Protein AF-A0A6L5YV81-F1 (afdb_monomer_lite)

Structure (mmCIF, N/CA/C/O backbone):
data_AF-A0A6L5YV81-F1
#
_entry.id   AF-A0A6L5YV81-F1
#
loop_
_atom_site.group_PDB
_atom_site.id
_atom_site.type_symbol
_atom_site.label_atom_id
_atom_site.label_alt_id
_atom_site.label_comp_id
_atom_site.label_asym_id
_atom_site.label_entity_id
_atom_site.label_seq_id
_atom_site.pdbx_PDB_ins_code
_atom_site.Cartn_x
_atom_site.Cartn_y
_atom_site.Cartn_z
_atom_site.occupancy
_atom_site.B_iso_or_equiv
_atom_site.auth_seq_id
_atom_site.auth_comp_id
_atom_site.auth_asym_id
_atom_site.auth_atom_id
_atom_site.pdbx_PDB_model_num
ATOM 1 N N . MET A 1 1 ? 12.121 5.161 8.093 1.00 67.94 1 MET A N 1
ATOM 2 C CA . MET A 1 1 ? 10.678 5.280 8.401 1.00 67.94 1 MET A CA 1
ATOM 3 C C . MET A 1 1 ? 10.202 6.575 7.768 1.00 67.94 1 MET A C 1
ATOM 5 O O . MET A 1 1 ? 10.997 7.504 7.757 1.00 67.94 1 MET A O 1
ATOM 9 N N . ALA A 1 2 ? 8.997 6.618 7.198 1.00 80.88 2 ALA A N 1
ATOM 10 C CA . ALA A 1 2 ? 8.456 7.847 6.614 1.00 80.88 2 ALA A CA 1
ATOM 11 C C . ALA A 1 2 ? 8.183 8.908 7.692 1.00 80.88 2 ALA A C 1
ATOM 13 O O . ALA A 1 2 ? 7.936 8.554 8.849 1.00 80.88 2 ALA A O 1
ATOM 14 N N . SER A 1 3 ? 8.240 10.186 7.317 1.00 85.50 3 SER A N 1
ATOM 15 C CA . SER A 1 3 ? 7.895 11.289 8.218 1.00 85.50 3 SER A CA 1
ATOM 16 C C . SER A 1 3 ? 6.374 11.407 8.399 1.00 85.50 3 SER A C 1
ATOM 18 O O . SER A 1 3 ? 5.606 10.906 7.573 1.00 85.50 3 SER A O 1
ATOM 20 N N . LEU A 1 4 ? 5.921 12.083 9.463 1.00 86.19 4 LEU A N 1
ATOM 21 C CA . LEU A 1 4 ? 4.494 12.375 9.652 1.00 86.19 4 LEU A CA 1
ATOM 22 C C . LEU A 1 4 ? 3.941 13.218 8.493 1.00 86.19 4 LEU A C 1
ATOM 24 O O . LEU A 1 4 ? 2.851 12.932 8.004 1.00 86.19 4 LEU A O 1
ATOM 28 N N . ASP A 1 5 ? 4.714 14.192 8.012 1.00 89.31 5 ASP A N 1
ATOM 29 C CA . ASP A 1 5 ? 4.323 15.058 6.897 1.00 89.31 5 ASP A CA 1
ATOM 30 C C . ASP A 1 5 ? 4.177 14.272 5.589 1.00 89.31 5 ASP A C 1
ATOM 32 O O . ASP A 1 5 ? 3.219 14.480 4.840 1.00 89.31 5 ASP A O 1
ATOM 36 N N . THR A 1 6 ? 5.072 13.312 5.336 1.00 88.06 6 THR A N 1
ATOM 37 C CA . THR A 1 6 ? 4.969 12.402 4.187 1.00 88.06 6 THR A CA 1
ATOM 38 C C . THR A 1 6 ? 3.709 11.538 4.312 1.00 88.06 6 THR A C 1
ATOM 40 O O . THR A 1 6 ? 2.926 11.443 3.365 1.00 88.06 6 THR A O 1
ATOM 43 N N . CYS A 1 7 ? 3.460 10.949 5.487 1.00 87.44 7 CYS A N 1
ATOM 44 C CA . CYS A 1 7 ? 2.250 10.162 5.744 1.00 87.44 7 CYS A CA 1
ATOM 45 C C . CYS A 1 7 ? 0.971 10.985 5.518 1.00 87.44 7 CYS A C 1
ATOM 47 O O . CYS A 1 7 ? 0.055 10.517 4.841 1.00 87.44 7 CYS A O 1
ATOM 49 N N . GLU A 1 8 ? 0.915 12.218 6.026 1.00 90.44 8 GLU A N 1
ATOM 50 C CA . GLU A 1 8 ? -0.224 13.122 5.840 1.00 90.44 8 GLU A CA 1
ATOM 51 C C . GLU A 1 8 ? -0.414 13.533 4.376 1.00 90.44 8 GLU A C 1
ATOM 53 O O . GLU A 1 8 ? -1.544 13.567 3.885 1.00 90.44 8 GLU A O 1
ATOM 58 N N . SER A 1 9 ? 0.673 13.808 3.657 1.00 90.38 9 SER A N 1
ATOM 59 C CA . SER A 1 9 ? 0.625 14.196 2.242 1.00 90.38 9 SER A CA 1
ATOM 60 C C . SER A 1 9 ? 0.049 13.078 1.375 1.00 90.38 9 SER A C 1
ATOM 62 O O . SER A 1 9 ? -0.852 13.308 0.566 1.00 90.38 9 SER A O 1
ATOM 64 N N . ILE A 1 10 ? 0.496 11.843 1.600 1.00 90.62 10 ILE A N 1
ATOM 65 C CA . ILE A 1 10 ? -0.006 10.672 0.879 1.00 90.62 10 ILE A CA 1
ATOM 66 C C . ILE A 1 10 ? -1.448 10.351 1.280 1.00 90.62 10 ILE A C 1
ATOM 68 O O . ILE A 1 10 ? -2.271 10.080 0.403 1.00 90.62 10 ILE A O 1
ATOM 72 N N . ARG A 1 11 ? -1.790 10.432 2.575 1.00 92.06 11 ARG A N 1
ATOM 73 C CA . ARG A 1 11 ? -3.165 10.234 3.066 1.00 92.06 11 ARG A CA 1
ATOM 74 C C . ARG A 1 11 ? -4.150 11.200 2.407 1.00 92.06 11 ARG A C 1
ATOM 76 O O . ARG A 1 11 ? -5.251 10.801 2.045 1.00 92.06 11 ARG A O 1
ATOM 83 N N . LYS A 1 12 ? -3.770 12.470 2.245 1.00 94.38 12 LYS A N 1
ATOM 84 C CA . LYS A 1 12 ? -4.616 13.493 1.604 1.00 94.38 12 LYS A CA 1
ATOM 85 C C . LYS A 1 12 ? -4.785 13.270 0.102 1.00 94.38 12 LYS A C 1
ATOM 87 O O . LYS A 1 12 ? -5.780 13.718 -0.461 1.00 94.38 12 LYS A O 1
ATOM 92 N N . ARG A 1 13 ? -3.831 12.600 -0.547 1.00 95.00 13 ARG A N 1
ATOM 93 C CA . ARG A 1 13 ? -3.850 12.364 -1.995 1.00 95.00 13 ARG A CA 1
ATOM 94 C C . ARG A 1 13 ? -4.889 11.309 -2.384 1.00 95.00 13 ARG A C 1
ATOM 96 O O . ARG A 1 13 ? -5.707 11.568 -3.264 1.00 95.00 13 ARG A O 1
ATOM 103 N N . HIS A 1 14 ? -4.903 10.164 -1.701 1.00 95.75 14 HIS A N 1
ATOM 104 C CA . HIS A 1 14 ? -5.847 9.077 -1.968 1.00 95.75 14 HIS A CA 1
ATOM 105 C C . HIS A 1 14 ? -6.474 8.553 -0.672 1.00 95.75 14 HIS A C 1
ATOM 107 O O . HIS A 1 14 ? -5.751 8.185 0.252 1.00 95.75 14 HIS A O 1
ATOM 113 N N . LEU A 1 15 ? -7.809 8.451 -0.624 1.00 92.94 15 LEU A N 1
ATOM 114 C CA . LEU A 1 15 ? -8.546 8.030 0.580 1.00 92.94 15 LEU A CA 1
ATOM 115 C C . LEU A 1 15 ? -8.109 6.653 1.106 1.00 92.94 15 LEU A C 1
ATOM 117 O O . LEU A 1 15 ? -8.015 6.451 2.312 1.00 92.94 15 LEU A O 1
ATOM 121 N N . ASP A 1 16 ? -7.782 5.735 0.198 1.00 94.44 16 ASP A N 1
ATOM 122 C CA . ASP A 1 16 ? -7.335 4.380 0.543 1.00 94.44 16 ASP A CA 1
ATOM 123 C C . ASP A 1 16 ? -5.822 4.223 0.806 1.00 94.44 16 ASP A C 1
ATOM 125 O O . ASP A 1 16 ? -5.340 3.106 0.988 1.00 94.44 16 ASP A O 1
ATOM 129 N N . ASN A 1 17 ? -5.051 5.315 0.872 1.00 94.19 17 ASN A N 1
ATOM 130 C CA . ASN A 1 17 ? -3.625 5.223 1.213 1.00 94.19 17 ASN A CA 1
ATOM 131 C C . ASN A 1 17 ? -3.370 4.952 2.705 1.00 94.19 17 ASN A C 1
ATOM 133 O O . ASN A 1 17 ? -2.325 4.416 3.077 1.00 94.19 17 ASN A O 1
ATOM 137 N N . LEU A 1 18 ? -4.295 5.324 3.589 1.00 91.81 18 LEU A N 1
ATOM 138 C CA . LEU A 1 18 ? -4.119 5.114 5.022 1.00 91.81 18 LEU A CA 1
ATOM 139 C C . LEU A 1 18 ? -5.439 4.735 5.673 1.00 91.81 18 LEU A C 1
ATOM 141 O O . LEU A 1 18 ? -6.376 5.530 5.703 1.00 91.81 18 LEU A O 1
ATOM 145 N N . TRP A 1 19 ? -5.484 3.539 6.247 1.00 90.94 19 TRP A N 1
ATOM 146 C CA . TRP A 1 19 ? -6.633 3.071 7.007 1.00 90.94 19 TRP A CA 1
ATOM 147 C C . TRP A 1 19 ? -6.285 2.939 8.480 1.00 90.94 19 TRP A C 1
ATOM 149 O O . TRP A 1 19 ? -5.344 2.235 8.852 1.00 90.94 19 TRP A O 1
ATOM 159 N N . SER A 1 20 ? -7.084 3.586 9.319 1.00 90.06 20 SER A N 1
ATOM 160 C CA . SER A 1 20 ? -7.068 3.397 10.766 1.00 90.06 20 SER A CA 1
ATOM 161 C C . SER A 1 20 ? -7.908 2.180 11.143 1.00 90.06 20 SER A C 1
ATOM 163 O O . SER A 1 20 ? -8.983 1.958 10.588 1.00 90.06 20 SER A O 1
ATOM 165 N N . ILE A 1 21 ? -7.424 1.391 12.097 1.00 88.56 21 ILE A N 1
ATOM 166 C CA . ILE A 1 21 ? -8.087 0.183 12.586 1.00 88.56 21 ILE A CA 1
ATOM 167 C C . ILE A 1 21 ? -8.560 0.464 14.005 1.00 88.56 21 ILE A C 1
ATOM 169 O O . ILE A 1 21 ? -7.743 0.741 14.883 1.00 88.56 21 ILE A O 1
ATOM 173 N N . PHE A 1 22 ? -9.866 0.365 14.224 1.00 89.44 22 PHE A N 1
ATOM 174 C CA . PHE A 1 22 ? -10.488 0.611 15.521 1.00 89.44 22 PHE A CA 1
ATOM 175 C C . PHE A 1 22 ? -11.040 -0.683 16.118 1.00 89.44 22 PHE A C 1
ATOM 177 O O . PHE A 1 22 ? -11.597 -1.515 15.395 1.00 89.44 22 PHE A O 1
ATOM 184 N N . ASP A 1 23 ? -10.906 -0.850 17.433 1.00 87.75 23 ASP A N 1
ATOM 185 C CA . ASP A 1 23 ? -11.631 -1.894 18.151 1.00 87.75 23 ASP A CA 1
ATOM 186 C C . ASP A 1 23 ? -13.121 -1.543 18.160 1.00 87.75 23 ASP A C 1
ATOM 188 O O . ASP A 1 23 ? -13.524 -0.460 18.578 1.00 87.75 23 ASP A O 1
ATOM 192 N N . ARG A 1 24 ? -13.969 -2.457 17.685 1.00 86.62 24 ARG A N 1
ATOM 193 C CA . ARG A 1 24 ? -15.407 -2.182 17.554 1.00 86.62 24 ARG A CA 1
ATOM 194 C C . ARG A 1 24 ? -16.121 -2.054 18.905 1.00 86.62 24 ARG A C 1
ATOM 196 O O . ARG A 1 24 ? -17.196 -1.464 18.954 1.00 86.62 24 ARG A O 1
ATOM 203 N N . ARG A 1 25 ? -15.593 -2.661 19.971 1.00 89.94 25 ARG A N 1
ATOM 204 C CA . ARG A 1 25 ? -16.222 -2.675 21.298 1.00 89.94 25 ARG A CA 1
ATOM 205 C C . ARG A 1 25 ? -15.852 -1.432 22.093 1.00 89.94 25 ARG A C 1
ATOM 207 O O . ARG A 1 25 ? -16.747 -0.829 22.672 1.00 89.94 25 ARG A O 1
ATOM 214 N N . SER A 1 26 ? -14.569 -1.074 22.134 1.00 91.94 26 SER A N 1
ATOM 215 C CA . SER A 1 26 ? -14.106 0.093 22.893 1.00 91.94 26 SER A CA 1
ATOM 216 C C . SER A 1 26 ? -14.093 1.385 22.077 1.00 91.94 26 SER A C 1
ATOM 218 O O . SER A 1 26 ? -14.230 2.462 22.648 1.00 91.94 26 SER A O 1
ATOM 220 N N . GLY A 1 27 ? -13.969 1.293 20.750 1.00 90.56 27 GLY A N 1
ATOM 221 C CA . GLY A 1 27 ? -13.770 2.443 19.867 1.00 90.56 27 GLY A CA 1
ATOM 222 C C . GLY A 1 27 ? -12.317 2.920 19.792 1.00 90.56 27 GLY A C 1
ATOM 223 O O . GLY A 1 27 ? -12.041 3.907 19.112 1.00 90.56 27 GLY A O 1
ATOM 224 N N . ASP A 1 28 ? -11.382 2.234 20.455 1.00 90.56 28 ASP A N 1
ATOM 225 C CA . ASP A 1 28 ? -9.980 2.649 20.507 1.00 90.56 28 ASP A CA 1
ATOM 226 C C . ASP A 1 28 ? -9.260 2.420 19.175 1.00 90.56 28 ASP A C 1
ATOM 228 O O . ASP A 1 28 ? -9.489 1.424 18.485 1.00 90.56 28 ASP A O 1
ATOM 232 N N . LEU A 1 29 ? -8.325 3.312 18.834 1.00 89.88 29 LEU A N 1
ATOM 233 C CA . LEU A 1 29 ? -7.394 3.107 17.725 1.00 89.88 29 LEU A CA 1
ATOM 234 C C . LEU A 1 29 ? -6.392 2.007 18.099 1.00 89.88 29 LEU A C 1
ATOM 236 O O . LEU A 1 29 ? -5.531 2.202 18.954 1.00 89.88 29 LEU A O 1
ATOM 240 N N . ILE A 1 30 ? -6.471 0.865 17.420 1.00 89.25 30 ILE A N 1
ATOM 241 C CA . ILE A 1 30 ? -5.641 -0.317 17.701 1.00 89.25 30 ILE A CA 1
ATOM 242 C C . ILE A 1 30 ? -4.619 -0.619 16.608 1.00 89.25 30 ILE A C 1
ATOM 244 O O . ILE A 1 30 ? -3.820 -1.543 16.750 1.00 89.25 30 ILE A O 1
ATOM 248 N N . GLY A 1 31 ? -4.625 0.129 15.507 1.00 87.38 31 GLY A N 1
ATOM 249 C CA . GLY A 1 31 ? -3.619 -0.032 14.471 1.00 87.38 31 GLY A CA 1
ATOM 250 C C . GLY A 1 31 ? -3.868 0.809 13.233 1.00 87.38 31 GLY A C 1
ATOM 251 O O . GLY A 1 31 ? -4.818 1.583 13.148 1.00 87.38 31 GLY A O 1
ATOM 252 N N . MET A 1 32 ? -2.987 0.629 12.258 1.00 87.38 32 MET A N 1
ATOM 253 C CA . MET A 1 32 ? -3.013 1.343 10.994 1.00 87.38 32 MET A CA 1
ATOM 254 C C . MET A 1 32 ? -2.441 0.478 9.874 1.00 87.38 32 MET A C 1
ATOM 256 O O . MET A 1 32 ? -1.454 -0.245 10.061 1.00 87.38 32 MET A O 1
ATOM 260 N N . TYR A 1 33 ? -3.039 0.591 8.694 1.00 87.62 33 TYR A N 1
ATOM 261 C CA . TYR A 1 33 ? -2.574 -0.028 7.464 1.00 87.62 33 TYR A CA 1
ATOM 262 C C . TYR A 1 33 ? -2.256 1.058 6.438 1.00 87.62 33 TYR A C 1
ATOM 264 O O . TYR A 1 33 ? -3.132 1.834 6.064 1.00 87.62 33 TYR A O 1
ATOM 272 N N . ALA A 1 34 ? -0.997 1.123 6.009 1.00 88.44 34 ALA A N 1
ATOM 273 C CA . ALA A 1 34 ? -0.499 2.135 5.088 1.00 88.44 34 ALA A CA 1
ATOM 274 C C . ALA A 1 34 ? -0.175 1.518 3.724 1.00 88.44 34 ALA A C 1
ATOM 276 O O . ALA A 1 34 ? 0.568 0.532 3.616 1.00 88.44 34 ALA A O 1
ATOM 277 N N . MET A 1 35 ? -0.704 2.141 2.679 1.00 91.94 35 MET A N 1
ATOM 278 C CA . MET A 1 35 ? -0.498 1.807 1.276 1.00 91.94 35 MET A CA 1
ATOM 279 C C . MET A 1 35 ? -0.260 3.075 0.457 1.00 91.94 35 MET A C 1
ATOM 281 O O . MET A 1 35 ? -0.608 4.177 0.864 1.00 91.94 35 MET A O 1
ATOM 285 N N . ALA A 1 36 ? 0.305 2.905 -0.728 1.00 94.81 36 ALA A N 1
ATOM 286 C CA . ALA A 1 36 ? 0.305 3.918 -1.764 1.00 94.81 36 ALA A CA 1
ATOM 287 C C . ALA A 1 36 ? -0.406 3.354 -2.997 1.00 94.81 36 ALA A C 1
ATOM 289 O O . ALA A 1 36 ? 0.014 2.333 -3.549 1.00 94.81 36 ALA A O 1
ATOM 290 N N . MET A 1 37 ? -1.479 4.018 -3.417 1.00 96.94 37 MET A N 1
ATOM 291 C CA . MET A 1 37 ? -2.096 3.831 -4.724 1.00 96.94 37 MET A CA 1
ATOM 292 C C . MET A 1 37 ? -1.195 4.490 -5.763 1.00 96.94 37 MET A C 1
ATOM 294 O O . MET A 1 37 ? -1.019 5.708 -5.757 1.00 96.94 37 MET A O 1
ATOM 298 N N . LEU A 1 38 ? -0.565 3.679 -6.609 1.00 97.62 38 LEU A N 1
ATOM 299 C CA . LEU A 1 38 ? 0.461 4.145 -7.530 1.00 97.62 38 LEU A CA 1
ATOM 300 C C . LEU A 1 38 ? -0.134 4.556 -8.871 1.00 97.62 38 LEU A C 1
ATOM 302 O O . LEU A 1 38 ? -0.986 3.857 -9.427 1.00 97.62 38 LEU A O 1
ATOM 306 N N . THR A 1 39 ? 0.385 5.650 -9.420 1.00 97.94 39 THR A N 1
ATOM 307 C CA . THR A 1 39 ? 0.269 5.952 -10.852 1.00 97.94 39 THR A CA 1
ATOM 308 C C . THR A 1 39 ? 1.105 4.959 -11.669 1.00 97.94 39 THR A C 1
ATOM 310 O O . THR A 1 39 ? 1.869 4.165 -11.111 1.00 97.94 39 THR A O 1
ATOM 313 N N . GLU A 1 40 ? 1.004 4.997 -13.000 1.00 97.56 40 GLU A N 1
ATOM 314 C CA . GLU A 1 40 ? 1.880 4.182 -13.856 1.00 97.56 40 GLU A CA 1
ATOM 315 C C . GLU A 1 40 ? 3.354 4.596 -13.698 1.00 97.56 40 GLU A C 1
ATOM 317 O O . GLU A 1 40 ? 4.221 3.730 -13.613 1.00 97.56 40 GLU A O 1
ATOM 322 N N . GLU A 1 41 ? 3.638 5.896 -13.540 1.00 98.00 41 GLU A N 1
ATOM 323 C CA . GLU A 1 41 ? 4.983 6.405 -13.221 1.00 98.00 41 GLU A CA 1
ATOM 324 C C . GLU A 1 41 ? 5.491 5.825 -11.894 1.00 98.00 41 GLU A C 1
ATOM 326 O O . GLU A 1 41 ? 6.598 5.294 -11.824 1.00 98.00 41 GLU A O 1
ATOM 331 N N . GLY A 1 42 ? 4.653 5.839 -10.851 1.00 97.12 42 GLY A N 1
ATOM 332 C CA . GLY A 1 42 ? 5.007 5.269 -9.553 1.00 97.12 42 GLY A CA 1
ATOM 333 C C . GLY A 1 42 ? 5.236 3.761 -9.594 1.00 97.12 42 GLY A C 1
ATOM 334 O O . GLY A 1 42 ? 6.146 3.252 -8.941 1.00 97.12 42 GLY A O 1
ATOM 335 N N . ARG A 1 43 ? 4.440 3.033 -10.383 1.00 96.19 43 ARG A N 1
ATOM 336 C CA . ARG A 1 43 ? 4.616 1.594 -10.604 1.00 96.19 43 ARG A CA 1
ATOM 337 C C . ARG A 1 43 ? 5.913 1.297 -11.355 1.00 96.19 43 ARG A C 1
ATOM 339 O O . ARG A 1 43 ? 6.623 0.375 -10.959 1.00 96.19 43 ARG A O 1
ATOM 346 N N . ALA A 1 44 ? 6.228 2.051 -12.405 1.00 95.69 44 ALA A N 1
ATOM 347 C CA . ALA A 1 44 ? 7.475 1.897 -13.151 1.00 95.69 44 ALA A CA 1
ATOM 348 C C . ALA A 1 44 ? 8.689 2.135 -12.240 1.00 95.69 44 ALA A C 1
ATOM 350 O O . ALA A 1 44 ? 9.555 1.264 -12.153 1.00 95.69 44 ALA A O 1
ATOM 351 N N . ALA A 1 45 ? 8.664 3.227 -11.466 1.00 95.69 45 ALA A N 1
ATOM 352 C CA . ALA A 1 45 ? 9.690 3.540 -10.475 1.00 95.69 45 ALA A CA 1
ATOM 353 C C . ALA A 1 45 ? 9.834 2.439 -9.408 1.00 95.69 45 ALA A C 1
ATOM 355 O O . ALA A 1 45 ? 10.921 2.155 -8.905 1.00 95.69 45 ALA A O 1
ATOM 356 N N . LEU A 1 46 ? 8.727 1.797 -9.022 1.00 94.50 46 LEU A N 1
ATOM 357 C CA . LEU A 1 46 ? 8.771 0.700 -8.058 1.00 94.50 46 LEU A CA 1
ATOM 358 C C . LEU A 1 46 ? 9.483 -0.528 -8.630 1.00 94.50 46 LEU A C 1
ATOM 360 O O . LEU A 1 46 ? 10.231 -1.187 -7.913 1.00 94.50 46 LEU A O 1
ATOM 364 N N . LEU A 1 47 ? 9.233 -0.847 -9.900 1.00 92.62 47 LEU A N 1
ATOM 365 C CA . LEU A 1 47 ? 9.812 -2.008 -10.571 1.00 92.62 47 LEU A CA 1
ATOM 366 C C . LEU A 1 47 ? 11.293 -1.801 -10.908 1.00 92.62 47 LEU A C 1
ATOM 368 O O . LEU A 1 47 ? 12.083 -2.733 -10.756 1.00 92.62 47 LEU A O 1
ATOM 372 N N . ASP A 1 48 ? 11.680 -0.595 -11.326 1.00 93.38 48 ASP A N 1
ATOM 373 C CA . ASP A 1 48 ? 13.068 -0.266 -11.667 1.00 93.38 48 ASP A CA 1
ATOM 374 C C . ASP A 1 48 ? 13.958 0.086 -10.460 1.00 93.38 48 ASP A C 1
ATOM 376 O O . ASP A 1 48 ? 15.166 0.260 -10.629 1.00 93.38 48 ASP A O 1
ATOM 380 N N . GLY A 1 49 ? 13.380 0.139 -9.255 1.00 91.50 49 GLY A N 1
ATOM 381 C CA . GLY A 1 49 ? 14.088 0.366 -7.995 1.00 91.50 49 GLY A CA 1
ATOM 382 C C . GLY A 1 49 ? 14.293 1.838 -7.623 1.00 91.50 49 GLY A C 1
ATOM 383 O O . GLY A 1 49 ? 14.884 2.112 -6.579 1.00 91.50 49 GLY A O 1
ATOM 384 N N . SER A 1 50 ? 13.798 2.788 -8.422 1.00 93.56 50 SER A N 1
ATOM 385 C CA . SER A 1 50 ? 13.912 4.231 -8.156 1.00 93.56 50 SER A CA 1
ATOM 386 C C . SER A 1 50 ? 12.824 4.800 -7.231 1.00 93.56 50 SER A C 1
ATOM 388 O O . SER A 1 50 ? 12.882 5.967 -6.843 1.00 93.56 50 SER A O 1
ATOM 390 N N . PHE A 1 51 ? 11.827 4.000 -6.839 1.00 92.75 51 PHE A N 1
ATOM 391 C CA . PHE A 1 51 ? 10.773 4.435 -5.922 1.00 92.75 51 PHE A CA 1
ATOM 392 C C . PHE A 1 51 ? 11.279 4.610 -4.483 1.00 92.75 51 PHE A C 1
ATOM 394 O O . PHE A 1 51 ? 11.528 3.650 -3.746 1.00 92.75 51 PHE A O 1
ATOM 401 N N . GLU A 1 52 ? 11.337 5.861 -4.035 1.00 91.19 52 GLU A N 1
ATOM 402 C CA . GLU A 1 52 ? 11.704 6.217 -2.667 1.00 91.19 52 GLU A CA 1
ATOM 403 C C . GLU A 1 52 ? 10.520 6.054 -1.715 1.00 91.19 52 GLU A C 1
ATOM 405 O O . GLU A 1 52 ? 9.776 6.982 -1.427 1.00 91.19 52 GLU A O 1
ATOM 410 N N . ALA A 1 53 ? 10.345 4.846 -1.178 1.00 86.75 53 ALA A N 1
ATOM 411 C CA . ALA A 1 53 ? 9.188 4.546 -0.340 1.00 86.75 53 ALA A CA 1
ATOM 412 C C . ALA A 1 53 ? 9.050 5.455 0.890 1.00 86.75 53 ALA A C 1
ATOM 414 O O . ALA A 1 53 ? 7.942 5.678 1.337 1.00 86.75 53 ALA A O 1
ATOM 415 N N . HIS A 1 54 ? 10.132 5.951 1.487 1.00 87.06 54 HIS A N 1
ATOM 416 C CA . HIS A 1 54 ? 10.041 6.773 2.699 1.00 87.06 54 HIS A CA 1
ATOM 417 C C . HIS A 1 54 ? 9.638 8.228 2.425 1.00 87.06 54 HIS A C 1
ATOM 419 O O . HIS A 1 54 ? 9.207 8.890 3.368 1.00 87.06 54 HIS A O 1
ATOM 425 N N . ASP A 1 55 ? 9.752 8.677 1.174 1.00 90.31 55 ASP A N 1
ATOM 426 C CA . ASP A 1 55 ? 9.355 10.004 0.708 1.00 90.31 55 ASP A CA 1
ATOM 427 C C . ASP A 1 55 ? 8.987 9.968 -0.789 1.00 90.31 55 ASP A C 1
ATOM 429 O O . ASP A 1 55 ? 9.721 10.458 -1.649 1.00 90.31 55 ASP A O 1
ATOM 433 N N . PRO A 1 56 ? 7.888 9.292 -1.161 1.00 91.31 56 PRO A N 1
ATOM 434 C CA . PRO A 1 56 ? 7.579 9.093 -2.563 1.00 91.31 56 PRO A CA 1
ATOM 435 C C . PRO A 1 56 ? 7.128 10.408 -3.191 1.00 91.31 56 PRO A C 1
ATOM 437 O O . PRO A 1 56 ? 6.325 11.159 -2.632 1.00 91.31 56 PRO A O 1
ATOM 440 N N . ARG A 1 57 ? 7.601 10.649 -4.414 1.00 94.75 57 ARG A N 1
ATOM 441 C CA . ARG A 1 57 ? 7.170 11.789 -5.223 1.00 94.75 57 ARG A CA 1
ATOM 442 C C . ARG A 1 57 ? 5.654 11.766 -5.382 1.00 94.75 57 ARG A C 1
ATOM 444 O O . ARG A 1 57 ? 5.074 10.721 -5.668 1.00 94.75 57 ARG A O 1
ATOM 451 N N . LEU A 1 58 ? 5.013 12.927 -5.279 1.00 92.69 58 LEU A N 1
ATOM 452 C CA . LEU A 1 58 ? 3.558 13.016 -5.436 1.00 92.69 58 LEU A CA 1
ATOM 453 C C . LEU A 1 58 ? 3.081 12.557 -6.825 1.00 92.69 58 LEU A C 1
ATOM 455 O O . LEU A 1 58 ? 1.975 12.038 -6.921 1.00 92.69 58 LEU A O 1
ATOM 459 N N . SER A 1 59 ? 3.909 12.672 -7.875 1.00 95.75 59 SER A N 1
ATOM 460 C CA . SER A 1 59 ? 3.610 12.128 -9.213 1.00 95.75 59 SER A CA 1
ATOM 461 C C . SER A 1 59 ? 3.498 10.601 -9.231 1.00 95.75 59 SER A C 1
ATOM 463 O O . SER A 1 59 ? 2.795 10.037 -10.067 1.00 95.75 59 SER A O 1
ATOM 465 N N . HIS A 1 60 ? 4.135 9.914 -8.281 1.00 96.94 60 HIS A N 1
ATOM 466 C CA . HIS A 1 60 ? 4.069 8.463 -8.155 1.00 96.94 60 HIS A CA 1
ATOM 467 C C . HIS A 1 60 ? 2.784 7.987 -7.458 1.00 96.94 60 HIS A C 1
ATOM 469 O O . HIS A 1 60 ? 2.483 6.794 -7.498 1.00 96.94 60 HIS A O 1
ATOM 475 N N . VAL A 1 61 ? 2.034 8.885 -6.808 1.00 96.94 61 VAL A N 1
ATOM 476 C CA . VAL A 1 61 ? 0.851 8.556 -6.001 1.00 96.94 61 VAL A CA 1
ATOM 477 C C . VAL A 1 61 ? -0.406 9.136 -6.651 1.00 96.94 61 VAL A C 1
ATOM 479 O O . VAL A 1 61 ? -0.572 10.354 -6.762 1.00 96.94 61 VAL A O 1
ATOM 482 N N . ALA A 1 62 ? -1.315 8.252 -7.054 1.00 97.56 62 ALA A N 1
ATOM 483 C CA . ALA A 1 62 ? -2.572 8.627 -7.692 1.00 97.56 62 ALA A CA 1
ATOM 484 C C . ALA A 1 62 ? -3.471 9.402 -6.718 1.00 97.56 62 ALA A C 1
ATOM 486 O O . ALA A 1 62 ? -3.516 9.091 -5.527 1.00 97.56 62 ALA A O 1
ATOM 487 N N . ALA A 1 63 ? -4.205 10.400 -7.211 1.00 96.88 63 ALA A N 1
ATOM 488 C CA . ALA A 1 63 ? -5.287 11.015 -6.445 1.00 96.88 63 ALA A CA 1
ATOM 489 C C . ALA A 1 63 ? -6.495 10.090 -6.321 1.00 96.88 63 ALA A C 1
ATOM 491 O O . ALA A 1 63 ? -6.722 9.219 -7.159 1.00 96.88 63 ALA A O 1
ATOM 492 N N . THR A 1 64 ? -7.361 10.370 -5.349 1.00 95.50 64 THR A N 1
ATOM 493 C CA . THR A 1 64 ? -8.724 9.821 -5.360 1.00 95.50 64 THR A CA 1
ATOM 494 C C . THR A 1 64 ? -9.425 10.191 -6.671 1.00 95.50 64 THR A C 1
ATOM 496 O O . THR A 1 64 ? -9.547 11.370 -6.995 1.00 95.50 64 THR A O 1
ATOM 499 N N . GLY A 1 65 ? -9.897 9.182 -7.406 1.00 94.25 65 GLY A N 1
ATOM 500 C CA . GLY A 1 65 ? -10.557 9.347 -8.706 1.00 94.25 65 GLY A CA 1
ATOM 501 C C . GLY A 1 65 ? -9.615 9.319 -9.915 1.00 94.25 65 GLY A C 1
ATOM 502 O O . GLY A 1 65 ? -10.099 9.254 -11.042 1.00 94.25 65 GLY A O 1
ATOM 503 N N . GLU A 1 66 ? -8.294 9.319 -9.711 1.00 95.50 66 GLU A N 1
ATOM 504 C CA . GLU A 1 66 ? -7.328 9.068 -10.784 1.00 95.50 66 GLU A CA 1
ATOM 505 C C . GLU A 1 66 ? -7.123 7.554 -11.001 1.00 95.50 66 GLU A C 1
ATOM 507 O O . GLU A 1 66 ? -7.302 6.761 -10.070 1.00 95.50 66 GLU A O 1
ATOM 512 N N . PRO A 1 67 ? -6.724 7.122 -12.212 1.00 94.94 67 PRO A N 1
ATOM 513 C CA . PRO A 1 67 ? -6.389 5.726 -12.468 1.00 94.94 67 PRO A CA 1
ATOM 514 C C . PRO A 1 67 ? -5.246 5.225 -11.577 1.00 94.94 67 PRO A C 1
ATOM 516 O O . PRO A 1 67 ? -4.174 5.828 -11.513 1.00 94.94 67 PRO A O 1
ATOM 519 N N . VAL A 1 68 ? -5.453 4.067 -10.949 1.00 97.12 68 VAL A N 1
ATOM 520 C CA . VAL A 1 68 ? -4.437 3.373 -10.150 1.00 97.12 68 VAL A CA 1
ATOM 521 C C . VAL A 1 68 ? -3.858 2.223 -10.969 1.00 97.12 68 VAL A C 1
ATOM 523 O O . VAL A 1 68 ? -4.595 1.418 -11.530 1.00 97.12 68 VAL A O 1
ATOM 526 N N . SER A 1 69 ? -2.531 2.139 -11.039 1.00 96.31 69 SER A N 1
ATOM 527 C CA . SER A 1 69 ? -1.815 1.137 -11.846 1.00 96.31 69 SER A CA 1
ATOM 528 C C . SER A 1 69 ? -1.259 -0.018 -11.012 1.00 96.31 69 SER A C 1
ATOM 530 O O . SER A 1 69 ? -1.121 -1.141 -11.500 1.00 96.31 69 SER A O 1
ATOM 532 N N . ALA A 1 70 ? -0.959 0.236 -9.739 1.00 96.19 70 ALA A N 1
ATOM 533 C CA . ALA A 1 70 ? -0.557 -0.771 -8.764 1.00 96.19 70 ALA A CA 1
ATOM 534 C C . ALA A 1 70 ? -0.802 -0.271 -7.337 1.00 96.19 70 ALA A C 1
ATOM 536 O O . ALA A 1 70 ? -1.005 0.918 -7.105 1.00 96.19 70 ALA A O 1
ATOM 537 N N . ILE A 1 71 ? -0.737 -1.183 -6.373 1.00 96.12 71 ILE A N 1
ATOM 538 C CA . ILE A 1 71 ? -0.816 -0.870 -4.948 1.00 96.12 71 ILE A CA 1
ATOM 539 C C . ILE A 1 71 ? 0.517 -1.244 -4.318 1.00 96.12 71 ILE A C 1
ATOM 541 O O . ILE A 1 71 ? 0.981 -2.374 -4.469 1.00 96.12 71 ILE A O 1
ATOM 545 N N . TYR A 1 72 ? 1.130 -0.327 -3.582 1.00 94.38 72 TYR A N 1
ATOM 546 C CA . TYR A 1 72 ? 2.318 -0.617 -2.791 1.00 94.38 72 TYR A CA 1
ATOM 547 C C . TYR A 1 72 ? 1.988 -0.588 -1.305 1.00 94.38 72 TYR A C 1
ATOM 549 O O . TYR A 1 72 ? 1.651 0.451 -0.743 1.00 94.38 72 TYR A O 1
ATOM 557 N N . LYS A 1 73 ? 2.105 -1.737 -0.642 1.00 89.81 73 LYS A N 1
ATOM 558 C CA . LYS A 1 73 ? 1.999 -1.843 0.809 1.00 89.81 73 LYS A CA 1
ATOM 559 C C . LYS A 1 73 ? 3.222 -1.192 1.447 1.00 89.81 73 LYS A C 1
ATOM 561 O O . LYS A 1 73 ? 4.323 -1.748 1.426 1.00 89.81 73 LYS A O 1
ATOM 566 N N . TRP A 1 74 ? 2.983 -0.050 2.075 1.00 77.06 74 TRP A N 1
ATOM 567 C CA . TRP A 1 74 ? 4.019 0.807 2.624 1.00 77.06 74 TRP A CA 1
ATOM 568 C C . TRP A 1 74 ? 4.390 0.441 4.063 1.00 77.06 74 TRP A C 1
ATOM 570 O O . TRP A 1 74 ? 5.564 0.429 4.430 1.00 77.06 74 TRP A O 1
ATOM 580 N N . GLY A 1 75 ? 3.399 0.071 4.877 1.00 76.00 75 GLY A N 1
ATOM 581 C CA . GLY A 1 75 ? 3.625 -0.255 6.278 1.00 76.00 75 GLY A CA 1
ATOM 582 C C . GLY A 1 75 ? 2.374 -0.761 6.978 1.00 76.00 75 GLY A C 1
ATOM 583 O O . GLY A 1 75 ? 1.253 -0.568 6.521 1.00 76.00 75 GLY A O 1
ATOM 584 N N . VAL A 1 76 ? 2.576 -1.441 8.101 1.00 73.31 76 VAL A N 1
ATOM 585 C CA . VAL A 1 76 ? 1.497 -1.823 9.014 1.00 73.31 76 VAL A CA 1
ATOM 586 C C . VAL A 1 76 ? 1.996 -1.568 10.419 1.00 73.31 76 VAL A C 1
ATOM 588 O O . VAL A 1 76 ? 3.039 -2.100 10.801 1.00 73.31 76 VAL A O 1
ATOM 591 N N . PHE A 1 77 ? 1.247 -0.782 11.181 1.00 74.12 77 PHE A N 1
ATOM 592 C CA . PHE A 1 77 ? 1.436 -0.672 12.617 1.00 74.12 77 PHE A CA 1
ATOM 593 C C . PHE A 1 77 ? 0.262 -1.373 13.289 1.00 74.12 77 PHE A C 1
ATOM 595 O O . PHE A 1 77 ? -0.837 -0.835 13.372 1.00 74.12 77 PHE A O 1
ATOM 602 N N . ALA A 1 78 ? 0.485 -2.623 13.679 1.00 64.31 78 ALA A N 1
ATOM 603 C CA . ALA A 1 78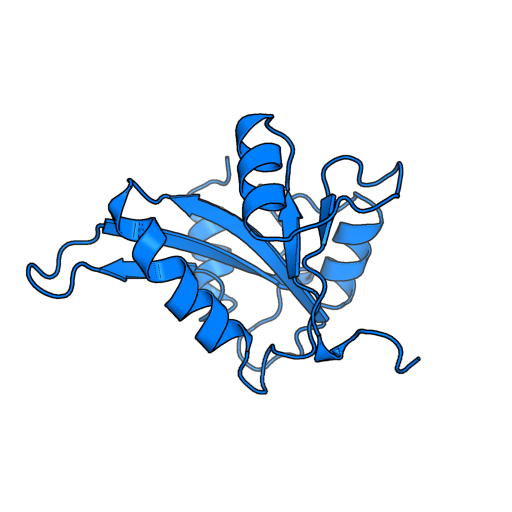 ? -0.546 -3.515 14.184 1.00 64.31 78 ALA A CA 1
ATOM 604 C C . ALA A 1 78 ? 0.030 -4.366 15.324 1.00 64.31 78 ALA A C 1
ATOM 606 O O . ALA A 1 78 ? 0.632 -5.409 15.052 1.00 64.31 78 ALA A O 1
ATOM 607 N N . PRO A 1 79 ? -0.140 -3.966 16.596 1.00 63.50 79 PRO A N 1
ATOM 608 C CA . PRO A 1 79 ? -0.041 -4.914 17.697 1.00 63.50 79 PRO A CA 1
ATOM 609 C C . PRO A 1 79 ? -1.029 -6.069 17.457 1.00 63.50 79 PRO A C 1
ATOM 611 O O . PRO A 1 79 ? -2.015 -5.892 16.744 1.00 63.50 79 PRO A O 1
ATOM 614 N N . ALA A 1 80 ? -0.760 -7.247 18.029 1.00 60.59 80 ALA A N 1
ATOM 615 C CA . ALA A 1 80 ? -1.349 -8.558 17.699 1.00 60.59 80 ALA A CA 1
ATOM 616 C C . ALA A 1 80 ? -2.842 -8.605 17.277 1.00 60.59 80 ALA A C 1
ATOM 618 O O . ALA A 1 80 ? -3.210 -9.438 16.451 1.00 60.59 80 ALA A O 1
ATOM 619 N N . MET A 1 81 ? -3.694 -7.712 17.789 1.00 56.72 81 MET A N 1
ATOM 620 C CA . MET A 1 81 ? -5.113 -7.587 17.424 1.00 56.72 81 MET A CA 1
ATOM 621 C C . MET A 1 81 ? -5.385 -7.104 15.997 1.00 56.72 81 MET A C 1
ATOM 623 O O . MET A 1 81 ? -6.330 -7.577 15.369 1.00 56.72 81 MET A O 1
ATOM 627 N N . ALA A 1 82 ? -4.545 -6.251 15.416 1.00 60.44 82 ALA A N 1
ATOM 628 C CA . ALA A 1 82 ? -4.783 -5.746 14.063 1.00 60.44 82 ALA A CA 1
ATOM 629 C C . ALA A 1 82 ? -4.481 -6.779 12.952 1.00 60.44 82 ALA A C 1
ATOM 631 O O . ALA A 1 82 ? -4.821 -6.551 11.791 1.00 60.44 82 ALA A O 1
ATOM 632 N N . ALA A 1 83 ? -3.968 -7.970 13.293 1.00 67.44 83 ALA A N 1
ATOM 633 C CA . ALA A 1 83 ? -3.968 -9.113 12.376 1.00 67.44 83 ALA A CA 1
ATOM 634 C C . ALA A 1 83 ? -5.396 -9.523 11.959 1.00 67.44 83 ALA A C 1
ATOM 636 O O . ALA A 1 83 ? -5.602 -9.949 10.823 1.00 67.44 83 ALA A O 1
ATOM 637 N N . ALA A 1 84 ?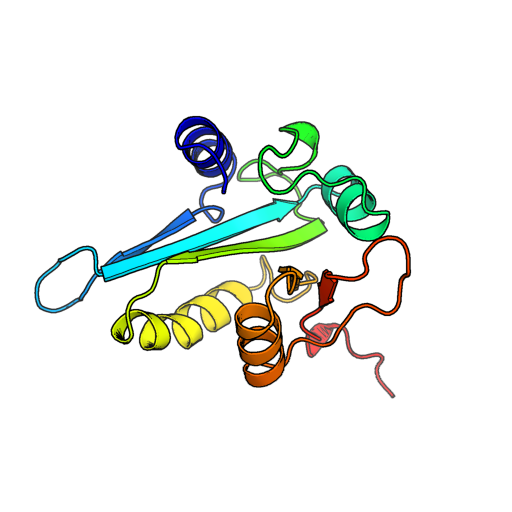 -6.394 -9.323 12.831 1.00 75.62 84 ALA A N 1
ATOM 638 C CA . ALA A 1 84 ? -7.799 -9.591 12.522 1.00 75.62 84 ALA A CA 1
ATOM 639 C C . ALA A 1 84 ? -8.382 -8.639 11.461 1.00 75.62 84 ALA A C 1
ATOM 641 O O . ALA A 1 84 ? -9.404 -8.955 10.859 1.00 75.62 84 ALA A O 1
ATOM 642 N N . ALA A 1 85 ? -7.731 -7.502 11.189 1.00 79.38 85 ALA A N 1
ATOM 643 C CA . ALA A 1 85 ? -8.142 -6.586 10.127 1.00 79.38 85 ALA A CA 1
ATOM 644 C C . ALA A 1 85 ? -7.628 -7.008 8.741 1.00 79.38 85 ALA A C 1
ATOM 646 O O . ALA A 1 85 ? -8.138 -6.531 7.730 1.00 79.38 85 ALA A O 1
ATOM 647 N N . ILE A 1 86 ? -6.642 -7.913 8.662 1.00 80.50 86 ILE A N 1
ATOM 648 C CA . ILE A 1 86 ? -6.059 -8.350 7.384 1.00 80.50 86 ILE A CA 1
ATOM 649 C C . ILE A 1 86 ? -7.110 -8.954 6.433 1.00 80.50 86 ILE A C 1
ATOM 651 O O . ILE A 1 86 ? -7.091 -8.583 5.260 1.00 80.50 86 ILE A O 1
ATOM 655 N N . PRO A 1 87 ? -8.054 -9.810 6.879 1.00 84.06 87 PRO A N 1
ATOM 656 C CA . PRO A 1 87 ? -9.148 -10.269 6.024 1.00 84.06 87 PRO A CA 1
ATOM 657 C C . PRO A 1 87 ? -10.029 -9.133 5.487 1.00 84.06 87 PRO A C 1
ATOM 659 O O . PRO A 1 87 ? -10.372 -9.153 4.311 1.00 84.06 87 PRO A O 1
ATOM 662 N N . LEU A 1 88 ? -10.328 -8.114 6.302 1.00 87.44 88 LEU A N 1
ATOM 663 C CA . LEU A 1 88 ? -11.135 -6.954 5.889 1.00 87.44 88 LEU A CA 1
ATOM 664 C C . LEU A 1 88 ? -10.404 -6.109 4.835 1.00 87.44 88 LEU A C 1
ATOM 666 O O . LEU A 1 88 ? -10.989 -5.670 3.847 1.00 87.44 88 LEU A O 1
ATOM 670 N N . ILE A 1 89 ? -9.092 -5.932 5.011 1.00 88.12 89 ILE A N 1
ATOM 671 C CA . ILE A 1 89 ? -8.223 -5.294 4.017 1.00 88.12 89 ILE A CA 1
ATOM 672 C C . ILE A 1 89 ? -8.242 -6.091 2.710 1.00 88.12 89 ILE A C 1
ATOM 674 O O . ILE A 1 89 ? -8.417 -5.518 1.637 1.00 88.12 89 ILE A O 1
ATOM 678 N N . ALA A 1 90 ? -8.085 -7.413 2.790 1.00 86.81 90 ALA A N 1
ATOM 679 C CA . ALA A 1 90 ? -8.101 -8.283 1.619 1.00 86.81 90 ALA A CA 1
ATOM 680 C C . ALA A 1 90 ? -9.452 -8.240 0.886 1.00 86.81 90 ALA A C 1
ATOM 682 O O . ALA A 1 90 ? -9.471 -8.219 -0.346 1.00 86.81 90 ALA A O 1
ATOM 683 N N . GLU A 1 91 ? -10.563 -8.175 1.622 1.00 89.94 91 GLU A N 1
ATOM 684 C CA . GLU A 1 91 ? -11.911 -8.009 1.079 1.00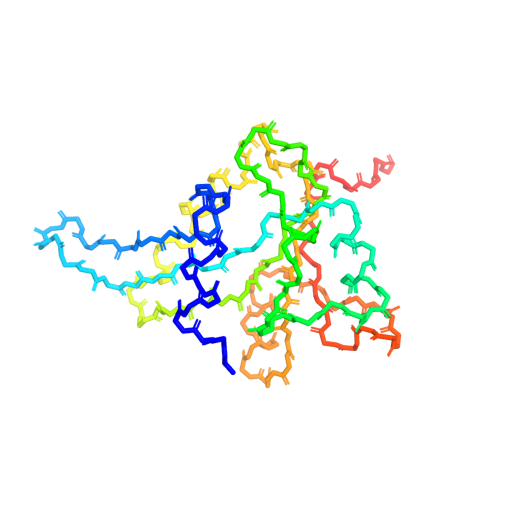 89.94 91 GLU A CA 1
ATOM 685 C C . GLU A 1 91 ? -12.042 -6.689 0.306 1.00 89.94 91 GLU A C 1
ATOM 687 O O . GLU A 1 91 ? -12.384 -6.710 -0.879 1.00 89.94 91 GLU A O 1
ATOM 692 N N . ARG A 1 92 ? -11.663 -5.549 0.906 1.00 91.50 92 ARG A N 1
ATOM 693 C CA . ARG A 1 92 ? -11.685 -4.250 0.208 1.00 91.50 92 ARG A CA 1
ATOM 694 C C . ARG A 1 92 ? -10.791 -4.259 -1.031 1.00 91.50 92 ARG A C 1
ATOM 696 O O . ARG A 1 92 ? -11.212 -3.814 -2.098 1.00 91.50 92 ARG A O 1
ATOM 703 N N . LEU A 1 93 ? -9.593 -4.830 -0.939 1.00 90.88 93 LEU A N 1
ATOM 704 C CA . LEU A 1 93 ? -8.678 -4.962 -2.075 1.00 90.88 93 LEU A CA 1
ATOM 705 C C . LEU A 1 93 ? -9.138 -5.984 -3.131 1.00 90.88 93 LEU A C 1
ATOM 707 O O . LEU A 1 93 ? -8.458 -6.138 -4.146 1.00 90.88 93 LEU A O 1
ATOM 711 N N . SER A 1 94 ? -10.246 -6.693 -2.907 1.00 89.88 94 SER A N 1
ATOM 712 C CA . SER A 1 94 ? -10.879 -7.609 -3.868 1.00 89.88 94 SER A CA 1
ATOM 713 C C . SER A 1 94 ? -12.114 -7.002 -4.548 1.00 89.88 94 SER A C 1
ATOM 715 O O . SER A 1 94 ? -12.751 -7.657 -5.375 1.00 89.88 94 SER A O 1
ATOM 717 N N . THR A 1 95 ? -12.447 -5.746 -4.240 1.00 91.06 95 THR A N 1
ATOM 718 C CA . THR A 1 95 ? -13.499 -4.985 -4.933 1.00 91.06 95 THR A CA 1
ATOM 719 C C . THR A 1 95 ? -13.093 -4.635 -6.375 1.00 91.06 95 THR A C 1
ATOM 721 O O . THR A 1 95 ? -11.900 -4.670 -6.694 1.00 91.06 95 THR A O 1
ATOM 724 N N . PRO A 1 96 ? -14.051 -4.303 -7.270 1.00 91.00 96 PRO A N 1
ATOM 725 C CA . PRO A 1 96 ? -13.763 -3.978 -8.671 1.00 91.00 96 PRO A CA 1
ATOM 726 C C . PRO A 1 96 ? -12.679 -2.914 -8.872 1.00 91.00 96 PRO A C 1
ATOM 728 O O . PRO A 1 96 ? -11.911 -3.031 -9.819 1.00 91.00 96 PRO A O 1
ATOM 731 N N . ASP A 1 97 ? -12.564 -1.956 -7.950 1.00 90.44 97 ASP A N 1
ATOM 732 C CA . ASP A 1 97 ? -11.563 -0.882 -8.001 1.00 90.44 97 ASP A CA 1
ATOM 733 C C . ASP A 1 97 ? -10.113 -1.409 -7.988 1.00 90.44 97 ASP A C 1
ATOM 735 O O . ASP A 1 97 ? -9.222 -0.797 -8.572 1.00 90.44 97 ASP A O 1
ATOM 739 N N . TYR A 1 98 ? -9.862 -2.546 -7.320 1.00 92.25 98 TYR A N 1
ATOM 740 C CA . TYR A 1 98 ? -8.505 -2.998 -6.967 1.00 92.25 98 TYR A CA 1
ATOM 741 C C . TYR A 1 98 ? -8.194 -4.458 -7.278 1.00 92.25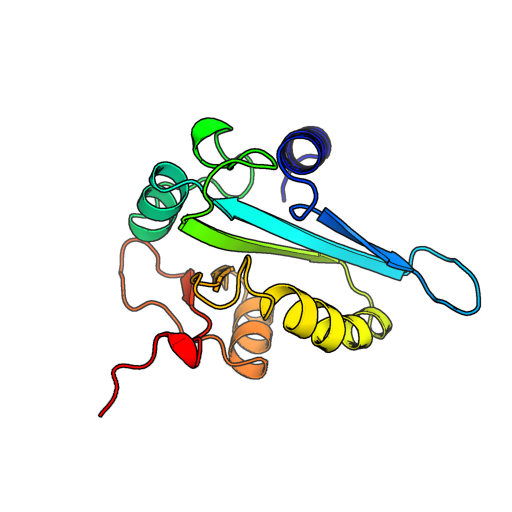 98 TYR A C 1
ATOM 743 O O . TYR A 1 98 ? -7.023 -4.855 -7.258 1.00 92.25 98 TYR A O 1
ATOM 751 N N . ARG A 1 99 ? -9.211 -5.283 -7.545 1.00 90.25 99 ARG A N 1
ATOM 752 C CA . ARG A 1 99 ? -9.053 -6.738 -7.714 1.00 90.25 99 ARG A CA 1
ATOM 753 C C . ARG A 1 99 ? -8.104 -7.127 -8.847 1.00 90.25 99 ARG A C 1
ATOM 755 O O . ARG A 1 99 ? -7.519 -8.207 -8.802 1.00 90.25 99 ARG A O 1
ATOM 762 N N . ASP A 1 100 ? -7.946 -6.247 -9.831 1.00 90.25 100 ASP A N 1
ATOM 763 C CA . ASP A 1 100 ? -7.121 -6.459 -11.019 1.00 90.25 100 ASP A CA 1
ATOM 764 C C . ASP A 1 100 ? -5.785 -5.705 -10.948 1.00 90.25 100 ASP A C 1
ATOM 766 O O . ASP A 1 100 ? -5.048 -5.683 -11.932 1.00 90.25 100 ASP A O 1
ATOM 770 N N . LEU A 1 101 ? -5.443 -5.108 -9.800 1.00 92.56 101 LEU A N 1
ATOM 771 C CA . LEU A 1 101 ? -4.170 -4.423 -9.578 1.00 92.56 101 LEU A CA 1
ATOM 772 C C . LEU A 1 101 ? -3.163 -5.320 -8.858 1.00 92.56 101 LEU A C 1
ATOM 774 O O . LEU A 1 101 ? -3.496 -6.051 -7.913 1.00 92.56 101 LEU A O 1
ATOM 778 N N . ASP A 1 102 ? -1.905 -5.210 -9.281 1.00 93.56 102 ASP A N 1
ATOM 779 C CA . ASP A 1 102 ? -0.786 -5.826 -8.576 1.00 93.56 102 ASP A CA 1
ATOM 780 C C . ASP A 1 102 ? -0.636 -5.189 -7.191 1.00 93.56 102 ASP A C 1
ATOM 782 O O . ASP A 1 102 ? -0.686 -3.966 -7.046 1.00 93.56 102 ASP A O 1
ATOM 786 N N . LEU A 1 103 ? -0.426 -6.029 -6.178 1.00 93.94 103 LEU A N 1
ATOM 787 C CA . LEU A 1 103 ? -0.134 -5.595 -4.818 1.00 93.94 103 LEU A CA 1
ATOM 788 C C . LEU A 1 103 ? 1.314 -5.943 -4.486 1.00 93.94 103 LEU A C 1
ATOM 790 O O . LEU A 1 103 ? 1.675 -7.115 -4.362 1.00 93.94 103 LEU A O 1
ATOM 794 N N . TYR A 1 104 ? 2.126 -4.912 -4.317 1.00 94.38 104 TYR A N 1
ATOM 795 C CA . TYR A 1 104 ? 3.531 -5.011 -3.969 1.00 94.38 104 TYR A CA 1
ATOM 796 C C . TYR A 1 104 ? 3.763 -4.722 -2.487 1.00 94.38 104 TYR A C 1
ATOM 798 O O . TYR A 1 104 ? 2.934 -4.118 -1.812 1.00 94.38 104 TYR A O 1
ATOM 806 N N . GLY A 1 105 ? 4.919 -5.115 -1.969 1.00 91.69 105 GLY A N 1
ATOM 807 C CA . GLY A 1 105 ? 5.402 -4.662 -0.669 1.00 91.69 105 GLY A CA 1
ATOM 808 C C . GLY A 1 105 ? 6.901 -4.882 -0.515 1.00 91.69 105 GLY A C 1
ATOM 809 O O . GLY A 1 105 ? 7.539 -5.500 -1.367 1.00 91.69 105 GLY A O 1
ATOM 810 N N . ASN A 1 106 ? 7.459 -4.373 0.581 1.00 87.12 106 ASN A N 1
ATOM 811 C CA . ASN A 1 106 ? 8.895 -4.402 0.840 1.00 87.12 106 ASN A CA 1
ATOM 812 C C . ASN A 1 106 ? 9.264 -5.385 1.962 1.00 87.12 106 ASN A C 1
ATOM 814 O O . ASN A 1 106 ? 8.790 -5.280 3.094 1.00 87.12 106 ASN A O 1
ATOM 818 N N . GLY A 1 107 ? 10.146 -6.327 1.632 1.00 83.81 107 GLY A N 1
ATOM 819 C CA . GLY A 1 107 ? 10.734 -7.315 2.528 1.00 83.81 107 GLY A CA 1
ATOM 820 C C . GLY A 1 107 ? 12.180 -6.995 2.925 1.00 83.81 107 GLY A C 1
ATOM 821 O O . GLY A 1 107 ? 13.010 -7.900 2.969 1.00 83.81 107 GLY A O 1
ATOM 822 N N . SER A 1 108 ? 12.525 -5.737 3.197 1.00 84.44 108 SER A N 1
ATOM 823 C CA . SER A 1 108 ? 13.895 -5.337 3.563 1.00 84.44 108 SER A CA 1
ATOM 824 C C . SER A 1 108 ? 14.380 -5.977 4.867 1.00 84.44 108 SER A C 1
ATOM 826 O O . SER A 1 108 ? 15.555 -6.327 4.994 1.00 84.44 108 SER A O 1
ATOM 828 N N . THR A 1 109 ? 13.476 -6.234 5.819 1.00 84.19 109 THR A N 1
ATOM 829 C CA . THR A 1 109 ? 13.807 -6.890 7.094 1.00 84.19 109 THR A CA 1
ATOM 830 C C . THR A 1 109 ? 13.513 -8.397 7.065 1.00 84.19 109 THR A C 1
ATOM 832 O O . THR A 1 109 ? 12.549 -8.825 6.424 1.00 84.19 109 THR A O 1
ATOM 835 N N . PRO A 1 110 ? 14.277 -9.239 7.795 1.00 84.81 110 PRO A N 1
ATOM 836 C CA . PRO A 1 110 ? 13.988 -10.674 7.903 1.00 84.81 110 PRO A CA 1
ATOM 837 C C . PRO A 1 110 ? 12.568 -10.975 8.408 1.00 84.81 110 PRO A C 1
ATOM 839 O O . PRO A 1 110 ? 11.884 -11.840 7.857 1.00 84.81 110 PRO A O 1
ATOM 842 N N . ALA A 1 111 ? 12.100 -10.227 9.414 1.00 80.06 111 ALA A N 1
ATOM 843 C CA . ALA A 1 111 ? 10.738 -10.337 9.934 1.00 80.06 111 ALA A CA 1
ATOM 844 C C . ALA A 1 111 ? 9.695 -9.961 8.869 1.00 80.06 111 ALA A C 1
ATOM 846 O O . ALA A 1 111 ? 8.733 -10.703 8.664 1.00 80.06 111 ALA A O 1
ATOM 847 N N . GLY A 1 112 ? 9.929 -8.870 8.130 1.00 79.94 112 GLY A N 1
ATOM 848 C CA . GLY A 1 112 ? 9.095 -8.453 7.006 1.00 79.94 112 GLY A CA 1
ATOM 849 C C . GLY A 1 112 ? 8.979 -9.545 5.943 1.00 79.94 112 GLY A C 1
ATOM 850 O O . GLY A 1 112 ? 7.866 -9.938 5.599 1.00 79.94 112 GLY A O 1
ATOM 851 N N . ARG A 1 113 ? 10.104 -10.130 5.502 1.00 87.69 113 ARG A N 1
ATOM 852 C CA . ARG A 1 113 ? 10.106 -11.249 4.534 1.00 87.69 113 ARG A CA 1
ATOM 853 C C . ARG A 1 113 ? 9.291 -12.437 5.019 1.00 87.69 113 ARG A C 1
ATOM 855 O O . ARG A 1 113 ? 8.526 -13.007 4.243 1.00 87.69 113 ARG A O 1
ATOM 862 N N . ARG A 1 114 ? 9.443 -12.817 6.292 1.00 84.19 114 ARG A N 1
ATOM 863 C CA . ARG A 1 114 ? 8.697 -13.936 6.881 1.00 84.19 114 ARG A CA 1
ATOM 864 C C . ARG A 1 114 ? 7.192 -13.676 6.845 1.00 84.19 114 ARG A C 1
ATOM 866 O O . ARG A 1 114 ? 6.448 -14.543 6.394 1.00 84.19 114 ARG A O 1
ATOM 873 N N . ILE A 1 115 ? 6.762 -12.483 7.258 1.00 81.69 115 ILE A N 1
ATOM 874 C CA . ILE A 1 115 ? 5.349 -12.085 7.239 1.00 81.69 115 ILE A CA 1
ATOM 875 C C . ILE A 1 115 ? 4.816 -12.085 5.804 1.00 81.69 115 ILE A C 1
ATOM 877 O O . ILE A 1 115 ? 3.799 -12.718 5.536 1.00 81.69 115 ILE A O 1
ATOM 881 N N . MET A 1 116 ? 5.520 -11.447 4.866 1.00 86.25 116 MET A N 1
ATOM 882 C CA . MET A 1 116 ? 5.102 -11.370 3.462 1.00 86.25 116 MET A CA 1
ATOM 883 C C . MET A 1 116 ? 4.906 -12.756 2.839 1.00 86.25 116 MET A C 1
ATOM 885 O O . MET A 1 116 ? 3.868 -13.012 2.230 1.00 86.25 116 MET A O 1
ATOM 889 N N . ARG A 1 117 ? 5.849 -13.678 3.062 1.00 88.38 117 ARG A N 1
ATOM 890 C CA . ARG A 1 117 ? 5.728 -15.067 2.594 1.00 88.38 117 ARG A CA 1
ATOM 891 C C . ARG A 1 117 ? 4.558 -15.799 3.249 1.00 88.38 117 ARG A C 1
ATOM 893 O O . ARG A 1 117 ? 3.829 -16.498 2.555 1.00 88.38 117 ARG A O 1
ATOM 900 N N . SER A 1 118 ? 4.349 -15.616 4.557 1.00 83.44 118 SER A N 1
ATOM 901 C CA . SER A 1 118 ? 3.258 -16.283 5.288 1.00 83.44 118 SER A CA 1
ATOM 902 C C . SER A 1 118 ? 1.866 -15.894 4.789 1.00 83.44 118 SER A C 1
ATOM 904 O O . SER A 1 118 ? 0.948 -16.703 4.860 1.00 83.44 118 SER A O 1
ATOM 906 N N . VAL A 1 119 ? 1.723 -14.686 4.232 1.00 80.12 119 VAL A N 1
ATOM 907 C CA . VAL A 1 119 ? 0.462 -14.190 3.662 1.00 80.12 119 VAL A CA 1
ATOM 908 C C . VAL A 1 119 ? 0.409 -14.313 2.134 1.00 80.12 119 VAL A C 1
ATOM 910 O O . VAL A 1 119 ? -0.482 -13.753 1.509 1.00 80.12 119 VAL A O 1
ATOM 913 N N . GLY A 1 120 ? 1.341 -15.053 1.520 1.00 87.50 120 GLY A N 1
ATOM 914 C CA . GLY A 1 120 ? 1.276 -15.456 0.111 1.00 87.50 120 GLY A CA 1
ATOM 915 C C . GLY A 1 120 ? 2.004 -14.557 -0.892 1.00 87.50 120 GLY A C 1
ATOM 916 O O . GLY A 1 120 ? 1.928 -14.826 -2.091 1.00 87.50 120 GLY A O 1
ATOM 917 N N . PHE A 1 121 ? 2.732 -13.526 -0.451 1.00 90.88 121 PHE A N 1
ATOM 918 C CA . PHE A 1 121 ? 3.590 -12.762 -1.360 1.00 90.88 121 PHE A CA 1
ATOM 919 C C . PHE A 1 121 ? 4.800 -13.592 -1.795 1.00 90.88 121 PHE A C 1
ATOM 921 O O . PHE A 1 121 ? 5.379 -14.356 -1.017 1.00 90.88 121 PHE A O 1
ATOM 928 N N . LYS A 1 122 ? 5.234 -13.366 -3.032 1.00 92.94 122 LYS A N 1
ATOM 929 C CA . LYS A 1 122 ? 6.421 -13.969 -3.639 1.00 92.94 122 LYS A CA 1
ATOM 930 C C . LYS A 1 122 ? 7.469 -12.890 -3.913 1.00 92.94 122 LYS A C 1
ATOM 932 O O . LYS A 1 122 ? 7.074 -11.780 -4.260 1.00 92.94 122 LYS A O 1
ATOM 937 N N . PRO A 1 123 ? 8.771 -13.173 -3.750 1.00 92.44 123 PRO A N 1
ATOM 938 C CA . PRO A 1 123 ? 9.805 -12.224 -4.151 1.00 92.44 123 PRO A CA 1
ATOM 939 C C . PRO A 1 123 ? 9.706 -11.945 -5.656 1.00 92.44 123 PRO A C 1
ATOM 941 O O . PRO A 1 123 ? 9.385 -12.848 -6.431 1.00 92.44 123 PRO A O 1
ATOM 944 N N . VAL A 1 124 ? 9.960 -10.699 -6.047 1.00 92.19 124 VAL A N 1
ATOM 945 C CA . VAL A 1 124 ? 10.153 -10.318 -7.449 1.00 92.19 124 VAL A CA 1
ATOM 946 C C . VAL A 1 124 ? 11.600 -10.637 -7.815 1.00 92.19 124 VAL A C 1
ATOM 948 O O . VAL A 1 124 ? 12.518 -10.221 -7.113 1.00 92.19 124 VAL A O 1
ATOM 951 N N . ASP A 1 125 ? 11.795 -11.399 -8.888 1.00 89.81 125 ASP A N 1
ATOM 952 C CA . ASP A 1 125 ? 13.120 -11.787 -9.378 1.00 89.81 125 ASP A CA 1
ATOM 953 C C . ASP A 1 125 ? 13.701 -10.685 -10.280 1.00 89.81 125 ASP A C 1
ATOM 955 O O . ASP A 1 125 ? 13.792 -10.831 -11.496 1.00 89.81 125 ASP A O 1
ATOM 959 N N . ASP A 1 126 ? 14.003 -9.528 -9.682 1.00 88.94 126 ASP A N 1
ATOM 960 C CA . ASP A 1 126 ? 14.669 -8.407 -10.354 1.00 88.94 126 ASP A CA 1
ATOM 961 C C . ASP A 1 126 ? 15.801 -7.861 -9.461 1.00 88.94 126 ASP A C 1
ATOM 963 O O . ASP A 1 126 ? 15.532 -7.379 -8.353 1.00 88.94 126 ASP A O 1
ATOM 967 N N . PRO A 1 127 ? 17.068 -7.895 -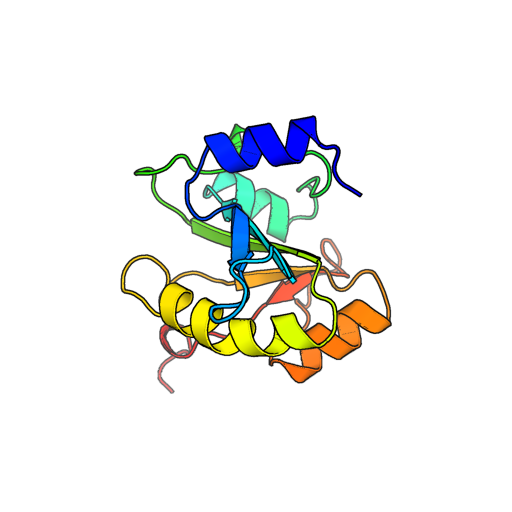9.920 1.00 87.38 127 PRO A N 1
ATOM 968 C CA . PRO A 1 127 ? 18.207 -7.373 -9.167 1.00 87.38 127 PRO A CA 1
ATOM 969 C C . PRO A 1 127 ? 18.102 -5.892 -8.783 1.00 87.38 127 PRO A C 1
ATOM 971 O O . PRO A 1 127 ? 18.718 -5.483 -7.800 1.00 87.38 127 PRO A O 1
ATOM 974 N N . ARG A 1 128 ? 17.338 -5.082 -9.528 1.00 89.06 128 ARG A N 1
ATOM 975 C CA . ARG A 1 128 ? 17.120 -3.654 -9.233 1.00 89.06 128 ARG A CA 1
ATOM 976 C C . ARG A 1 128 ? 16.190 -3.440 -8.042 1.00 89.06 128 ARG A C 1
ATOM 978 O O . ARG A 1 128 ? 16.262 -2.414 -7.373 1.00 89.06 128 ARG A O 1
ATOM 985 N N . SER A 1 129 ? 15.371 -4.443 -7.738 1.00 87.00 129 SER A N 1
ATOM 986 C CA . SER A 1 129 ? 14.321 -4.390 -6.723 1.00 87.00 129 SER A CA 1
ATOM 987 C C . SER A 1 129 ? 14.405 -5.594 -5.769 1.00 87.00 129 SER A C 1
ATOM 989 O O . SER A 1 129 ? 13.411 -6.289 -5.551 1.00 87.00 129 SER A O 1
ATOM 991 N N . PRO A 1 130 ? 15.563 -5.845 -5.120 1.00 86.44 130 PRO A N 1
ATOM 992 C CA . PRO A 1 130 ? 15.865 -7.118 -4.446 1.00 86.44 130 PRO A CA 1
ATOM 993 C C . PRO A 1 130 ? 15.007 -7.392 -3.202 1.00 86.44 130 PRO A C 1
ATOM 995 O O . PRO A 1 130 ? 14.961 -8.507 -2.684 1.00 86.44 130 PRO A O 1
ATOM 998 N N . ASN A 1 131 ? 14.334 -6.361 -2.691 1.00 89.94 131 ASN A N 1
ATOM 999 C CA . ASN A 1 131 ? 13.451 -6.448 -1.531 1.00 89.94 131 ASN A CA 1
ATOM 1000 C C . ASN A 1 131 ? 11.969 -6.385 -1.913 1.00 89.94 131 ASN A C 1
ATOM 1002 O O . ASN A 1 131 ? 11.122 -6.347 -1.018 1.00 89.94 131 ASN A O 1
ATOM 1006 N N . LEU A 1 132 ? 11.646 -6.343 -3.205 1.00 92.81 132 LEU A N 1
ATOM 1007 C CA . LEU A 1 132 ? 10.279 -6.231 -3.681 1.00 92.81 132 LEU A CA 1
ATOM 10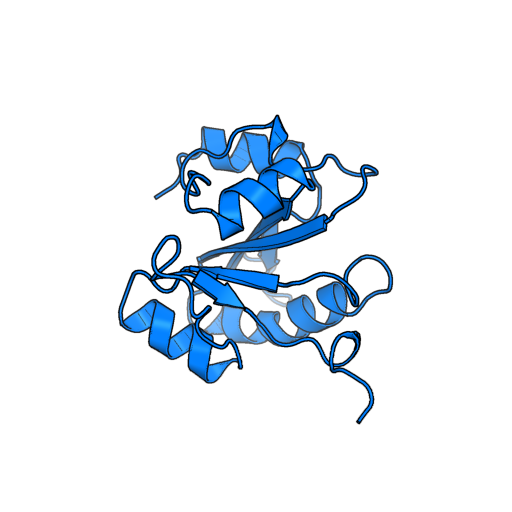08 C C . LEU A 1 132 ? 9.603 -7.600 -3.694 1.00 92.81 132 LEU A C 1
ATOM 1010 O O . LEU A 1 132 ? 10.179 -8.623 -4.058 1.00 92.81 132 LEU A O 1
ATOM 1014 N N . TYR A 1 133 ? 8.351 -7.610 -3.269 1.00 93.94 133 TYR A N 1
ATOM 1015 C CA . TYR A 1 133 ? 7.512 -8.793 -3.218 1.00 93.94 133 TYR A CA 1
ATOM 1016 C C . TYR A 1 133 ? 6.177 -8.476 -3.881 1.00 93.94 133 TYR A C 1
ATOM 1018 O O . TYR A 1 133 ? 5.607 -7.418 -3.628 1.00 93.94 133 TYR A O 1
ATOM 1026 N N . LEU A 1 134 ? 5.663 -9.414 -4.669 1.00 94.00 134 LEU A N 1
ATOM 1027 C CA . LEU A 1 134 ? 4.381 -9.343 -5.357 1.00 94.00 134 LEU A CA 1
ATOM 1028 C C . LEU A 1 134 ? 3.404 -10.348 -4.745 1.00 94.00 134 LEU A C 1
ATOM 1030 O O . LEU A 1 134 ? 3.728 -11.526 -4.572 1.00 94.00 134 LEU A O 1
ATOM 1034 N N . TYR A 1 135 ? 2.190 -9.902 -4.450 1.00 90.75 135 TYR A N 1
ATOM 1035 C CA . TYR A 1 135 ? 1.085 -10.787 -4.119 1.00 90.75 135 TYR A CA 1
ATOM 1036 C C . TYR A 1 135 ? 0.398 -11.267 -5.408 1.00 90.75 135 TYR A C 1
ATOM 1038 O O . TYR A 1 135 ? -0.203 -10.454 -6.117 1.00 90.75 135 TYR A O 1
ATOM 1046 N N . PRO A 1 136 ? 0.470 -12.568 -5.744 1.00 78.94 136 PRO A N 1
ATOM 1047 C CA . PRO A 1 136 ? -0.130 -13.091 -6.963 1.00 78.94 136 PRO A CA 1
ATOM 1048 C C . PRO A 1 136 ? -1.660 -13.066 -6.854 1.00 78.94 136 PRO A C 1
ATOM 1050 O O . PRO A 1 136 ? -2.259 -13.867 -6.136 1.00 78.94 136 PRO A O 1
ATOM 1053 N N . ARG A 1 137 ? -2.301 -12.163 -7.598 1.00 75.81 137 ARG A N 1
ATOM 1054 C CA . ARG A 1 137 ? -3.764 -12.090 -7.701 1.00 75.81 137 ARG A CA 1
ATOM 1055 C C . ARG A 1 137 ? -4.295 -13.201 -8.607 1.00 75.81 137 ARG A C 1
ATOM 1057 O O . ARG A 1 137 ? -3.744 -13.453 -9.677 1.00 75.81 137 ARG A O 1
ATOM 1064 N N . LEU A 1 138 ? -5.392 -13.845 -8.205 1.00 64.88 138 LEU A N 1
ATOM 1065 C CA . LEU A 1 138 ? -6.032 -14.907 -8.995 1.00 64.88 138 LEU A CA 1
ATOM 1066 C C . LEU A 1 138 ? -6.549 -14.401 -10.349 1.00 64.88 138 LEU A C 1
ATOM 1068 O O . LEU A 1 138 ? -6.427 -15.112 -11.340 1.00 64.88 138 LEU A O 1
ATOM 1072 N N . SER A 1 139 ? -7.052 -13.166 -10.399 1.00 63.59 139 SER A N 1
ATOM 1073 C CA . SER A 1 139 ? -7.518 -12.484 -11.616 1.00 63.59 139 SER A CA 1
ATOM 1074 C C . SER A 1 139 ? -6.433 -12.311 -12.684 1.00 63.59 139 SER A C 1
ATOM 1076 O O . SER A 1 139 ? -6.751 -12.237 -13.867 1.00 63.59 139 SER A O 1
ATOM 1078 N N . ARG A 1 140 ? -5.155 -12.290 -12.284 1.00 58.59 140 ARG A N 1
ATOM 1079 C CA . ARG A 1 140 ? -3.996 -12.113 -13.171 1.00 58.59 140 ARG A CA 1
ATOM 1080 C C . ARG A 1 140 ? -3.204 -13.391 -13.437 1.00 58.59 140 ARG A C 1
ATOM 1082 O O . ARG A 1 140 ? -2.171 -13.330 -14.102 1.00 58.59 140 ARG A O 1
ATOM 1089 N N . ARG A 1 141 ? -3.643 -14.558 -12.947 1.00 54.91 141 ARG A N 1
ATOM 1090 C CA . ARG A 1 141 ? -3.021 -15.814 -13.390 1.00 54.91 141 ARG A CA 1
ATOM 1091 C C . ARG A 1 141 ? -3.292 -15.977 -14.889 1.00 54.91 141 ARG A C 1
ATOM 1093 O O . ARG A 1 141 ? -4.455 -15.855 -15.279 1.00 54.91 141 ARG A O 1
ATOM 1100 N N . PRO A 1 142 ? -2.275 -16.267 -15.723 1.00 46.03 142 PRO A N 1
ATOM 1101 C CA . PRO A 1 142 ? -2.548 -16.687 -17.087 1.00 46.03 142 PRO A CA 1
ATOM 1102 C C . PRO A 1 142 ? -3.518 -17.868 -17.015 1.00 46.03 142 PRO A C 1
ATOM 1104 O O . PRO A 1 142 ? -3.318 -18.790 -16.218 1.00 46.03 142 PRO A O 1
ATOM 1107 N N . ARG A 1 143 ? -4.615 -17.787 -17.776 1.00 45.09 143 ARG A N 1
ATOM 1108 C CA . ARG A 1 143 ? -5.487 -18.943 -17.977 1.00 45.09 143 ARG A CA 1
ATOM 1109 C C . ARG A 1 143 ? -4.605 -19.997 -18.642 1.00 45.09 143 ARG A C 1
ATOM 1111 O O . ARG A 1 143 ? -4.082 -19.731 -19.723 1.00 45.09 143 ARG A O 1
ATOM 1118 N N . GLY A 1 144 ? -4.335 -21.080 -17.916 1.00 41.53 144 GLY A N 1
ATOM 1119 C CA . GLY A 1 144 ? -3.658 -22.250 -18.470 1.00 41.53 144 GLY A CA 1
ATOM 1120 C C . GLY A 1 144 ? -4.476 -22.885 -19.580 1.00 41.53 144 GLY A C 1
ATOM 1121 O O . GLY A 1 144 ? -5.696 -22.598 -19.648 1.00 41.53 144 GLY A O 1
#

Radius of gyration: 14.92 Å; chains: 1; bounding box: 34×37×41 Å

Sequence (144 aa):
MASLDTCESIRKRHLDNLWSIFDRRSGDLIGMYAMAMLTEEGRAALLDGSFEAHDPRLSHVAATGEPVSAIYKWGVFAPAMAAAAIPLIAERLSTPDYRDLDLYGNGSTPAGRRIMRSVGFKPVDDPRSPNLYLYPRLSRRPRG

Organism: NCBI:txid2662447

Foldseek 3Di:
DADPVQQVVQCQFAVPQKDFDADPPPRDGQWMWGKAQFDPVLVVCLQQQNAPLNRGDVNGGHGHVGQGAAMERNDIGHDPVCVVCVVVVVVVCCPPNHLPHKYKYFQPDVVSVVVCVVVQWDADPDPSNRGMTIRDRPNPDPPD

Secondary structure (DSSP, 8-state):
---HHHHHHHHHH-GGGEEEEE-TTT--EEEEEEEEEE-HHHHHHHHHT---TTS--GGGBPPTTSPP-EEEEEEEE--GGGGGGHHHHHHHTTSTTTTTSEEEEE--SHHHHHHHHHTT-EE---TTSTTEEEE--GGGS---

pLDDT: mean 86.81, std 11.01, range [41.53, 98.0]